Protein AF-A0A078HT10-F1 (afdb_monomer)

Radius of gyration: 36.28 Å; Cα contacts (8 Å, |Δi|>4): 3; chains: 1; bounding box: 88×81×75 Å

Structure (mmCIF, N/CA/C/O backbone):
data_AF-A0A078HT10-F1
#
_entry.id   AF-A0A078HT10-F1
#
loop_
_atom_site.group_PDB
_atom_site.id
_atom_site.type_symbol
_atom_site.label_atom_id
_atom_site.label_alt_id
_atom_site.label_comp_id
_atom_site.label_asym_id
_atom_site.label_entity_id
_atom_site.label_seq_id
_atom_site.pdbx_PDB_ins_code
_atom_site.Cartn_x
_atom_site.Cartn_y
_atom_site.Cartn_z
_atom_site.occupancy
_atom_site.B_iso_or_equiv
_atom_site.auth_seq_id
_atom_site.auth_comp_id
_atom_site.auth_asym_id
_atom_site.auth_atom_id
_atom_site.pdbx_PDB_model_num
ATOM 1 N N . MET A 1 1 ? 67.995 -60.339 -28.291 1.00 41.59 1 MET A N 1
ATOM 2 C CA . MET A 1 1 ? 66.959 -60.096 -29.315 1.00 41.59 1 MET A CA 1
ATOM 3 C C . MET A 1 1 ? 65.617 -60.448 -28.680 1.00 41.59 1 MET A C 1
ATOM 5 O O . MET A 1 1 ? 65.495 -61.573 -28.226 1.00 41.59 1 MET A O 1
ATOM 9 N N . SER A 1 2 ? 64.741 -59.440 -28.554 1.00 47.62 2 SER A N 1
ATOM 10 C CA . SER A 1 2 ? 63.287 -59.410 -28.243 1.00 47.62 2 SER A CA 1
ATOM 11 C C . SER A 1 2 ? 62.740 -60.336 -27.134 1.00 47.62 2 SER A C 1
ATOM 13 O O . SER A 1 2 ? 62.730 -61.545 -27.297 1.00 47.62 2 SER A O 1
ATOM 15 N N . ALA A 1 3 ? 62.402 -59.859 -25.928 1.00 49.12 3 ALA A N 1
ATOM 16 C CA . ALA A 1 3 ? 61.329 -58.937 -25.486 1.00 49.12 3 ALA A CA 1
ATOM 17 C C . ALA A 1 3 ? 60.040 -59.676 -25.050 1.00 49.12 3 ALA A C 1
ATOM 19 O O . ALA A 1 3 ? 59.261 -60.157 -25.866 1.00 49.12 3 ALA A O 1
ATOM 20 N N . LEU A 1 4 ? 59.867 -59.728 -23.725 1.00 52.62 4 LEU A N 1
ATOM 21 C CA . LEU A 1 4 ? 58.676 -60.097 -22.959 1.00 52.62 4 LEU A CA 1
ATOM 22 C C . LEU A 1 4 ? 57.594 -59.021 -23.170 1.00 52.62 4 LEU A C 1
ATOM 24 O O . LEU A 1 4 ? 57.843 -57.857 -22.863 1.00 52.62 4 LEU A O 1
ATOM 28 N N . ALA A 1 5 ? 56.419 -59.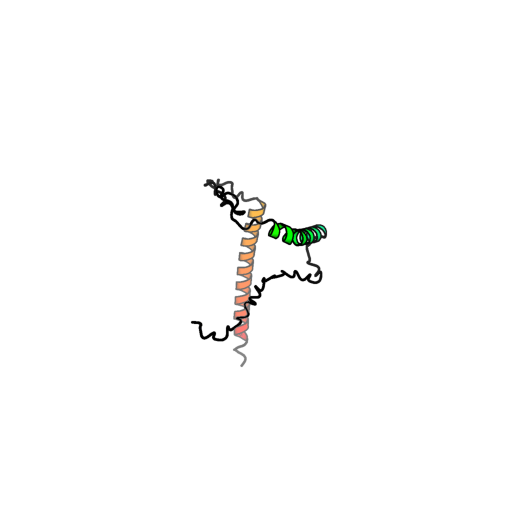387 -23.685 1.00 54.72 5 ALA A N 1
ATOM 29 C CA . ALA A 1 5 ? 55.274 -58.483 -23.800 1.00 54.72 5 ALA A CA 1
ATOM 30 C C . ALA A 1 5 ? 54.188 -58.905 -22.800 1.00 54.72 5 ALA A C 1
ATOM 32 O O . ALA A 1 5 ? 53.539 -59.937 -22.965 1.00 54.72 5 ALA A O 1
ATOM 33 N N . SER A 1 6 ? 54.051 -58.114 -21.737 1.00 63.50 6 SER A N 1
ATOM 34 C CA . SER A 1 6 ? 52.989 -58.201 -20.728 1.00 63.50 6 SER A CA 1
ATOM 35 C C . SER A 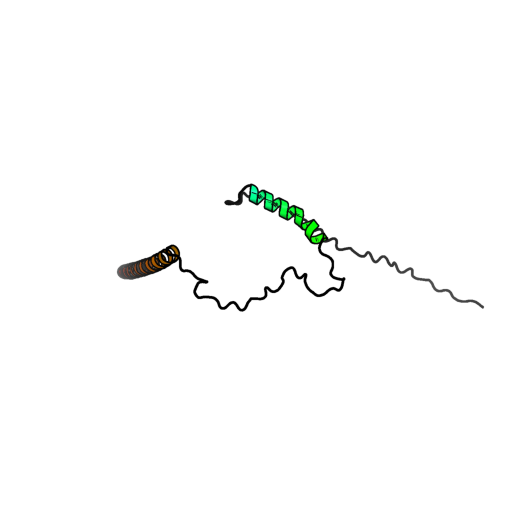1 6 ? 51.637 -57.706 -21.275 1.00 63.50 6 SER A C 1
ATOM 37 O O . SER A 1 6 ? 51.616 -56.965 -22.261 1.00 63.50 6 SER A O 1
ATOM 39 N N . PRO A 1 7 ? 50.509 -58.107 -20.654 1.00 55.97 7 PRO A N 1
ATOM 40 C CA . PRO A 1 7 ? 49.163 -57.851 -21.162 1.00 55.97 7 PRO A CA 1
ATOM 41 C C . PRO A 1 7 ? 48.770 -56.380 -20.972 1.00 55.97 7 PRO A C 1
ATOM 43 O O . PRO A 1 7 ? 48.935 -55.833 -19.885 1.00 55.97 7 PRO A O 1
ATOM 46 N N . SER A 1 8 ? 48.239 -55.744 -22.020 1.00 51.88 8 SER A N 1
ATOM 47 C CA . SER A 1 8 ? 47.688 -54.390 -21.923 1.00 51.88 8 SER A CA 1
ATOM 48 C C . SER A 1 8 ? 46.234 -54.466 -21.470 1.00 51.88 8 SER A C 1
ATOM 50 O O . SER A 1 8 ? 45.366 -54.902 -22.227 1.00 51.88 8 SER A O 1
ATOM 52 N N . GLU A 1 9 ? 45.982 -54.020 -20.240 1.00 56.69 9 GLU A N 1
ATOM 53 C CA . GLU A 1 9 ? 44.667 -53.565 -19.793 1.00 56.69 9 GLU A CA 1
ATOM 54 C C . GLU A 1 9 ? 44.093 -52.592 -20.828 1.00 56.69 9 GLU A C 1
ATOM 56 O O . GLU A 1 9 ? 44.750 -51.636 -21.245 1.00 56.69 9 GLU A O 1
ATOM 61 N N . THR A 1 10 ? 42.870 -52.866 -21.274 1.00 55.66 10 THR A N 1
ATOM 62 C CA . THR A 1 10 ? 42.050 -51.892 -21.992 1.00 55.66 10 THR A CA 1
ATOM 63 C C . THR A 1 10 ? 41.259 -51.153 -20.929 1.00 55.66 10 THR A C 1
ATOM 65 O O . THR A 1 10 ? 40.322 -51.705 -20.356 1.00 55.66 10 THR A O 1
ATOM 68 N N . ILE A 1 11 ? 41.697 -49.938 -20.615 1.00 58.41 11 ILE A N 1
ATOM 69 C CA . ILE A 1 11 ? 40.942 -49.012 -19.779 1.00 58.41 11 ILE A CA 1
ATOM 70 C C . ILE A 1 11 ? 39.794 -48.491 -20.646 1.00 58.41 11 ILE A C 1
ATOM 72 O O . ILE A 1 11 ? 40.006 -47.914 -21.711 1.00 58.41 11 ILE A O 1
ATOM 76 N N . ASP A 1 12 ? 38.576 -48.796 -20.209 1.00 52.19 12 ASP A N 1
ATOM 77 C CA . ASP A 1 12 ? 37.325 -48.288 -20.757 1.00 52.19 12 ASP A CA 1
ATOM 78 C C . ASP A 1 12 ? 37.226 -46.788 -20.446 1.00 52.19 12 ASP A C 1
ATOM 80 O O . ASP A 1 12 ? 36.807 -46.387 -19.363 1.00 52.19 12 ASP A O 1
ATOM 84 N N . ASP A 1 13 ? 37.647 -45.943 -21.386 1.00 55.59 13 ASP A N 1
ATOM 85 C CA . ASP A 1 13 ? 37.430 -44.493 -21.319 1.00 55.59 13 ASP A CA 1
ATOM 86 C C . ASP A 1 13 ? 36.035 -44.131 -21.856 1.00 55.59 13 ASP A C 1
ATOM 88 O O . ASP A 1 13 ? 35.874 -43.326 -22.775 1.00 55.59 13 ASP A O 1
ATOM 92 N N . SER A 1 14 ? 34.989 -44.722 -21.274 1.00 55.59 14 SER A N 1
ATOM 93 C CA . SER A 1 14 ? 33.606 -44.307 -21.513 1.00 55.59 14 SER A CA 1
ATOM 94 C C . SER A 1 14 ? 33.190 -43.266 -20.469 1.00 55.59 14 SER A C 1
ATOM 96 O O . SER A 1 14 ? 32.302 -43.468 -19.639 1.00 55.59 14 SER A O 1
ATOM 98 N N . VAL A 1 15 ? 33.856 -42.105 -20.489 1.00 56.38 15 VAL A N 1
ATOM 99 C CA . VAL A 1 15 ? 33.397 -40.924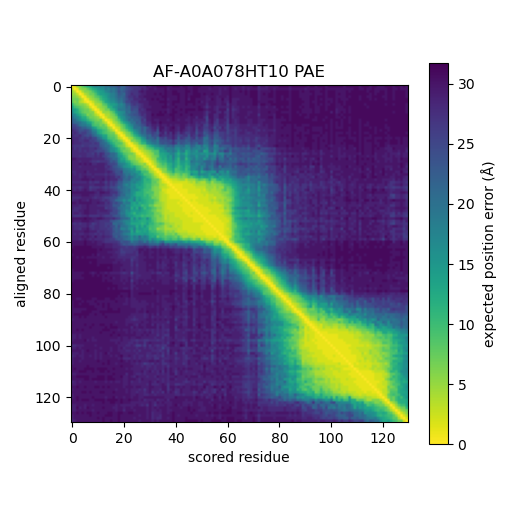 -19.744 1.00 56.38 15 VAL A CA 1
ATOM 100 C C . VAL A 1 15 ? 32.209 -40.339 -20.500 1.00 56.38 15 VAL A C 1
ATOM 102 O O . VAL A 1 15 ? 32.327 -39.417 -21.306 1.00 56.38 15 VAL A O 1
ATOM 105 N N . GLY A 1 16 ? 31.032 -40.900 -20.227 1.00 50.84 16 GLY A N 1
ATOM 106 C CA . GLY A 1 16 ? 29.757 -40.274 -20.531 1.00 50.84 16 GLY A CA 1
ATOM 107 C C . GLY A 1 16 ? 29.685 -38.929 -19.817 1.00 50.84 16 GLY A C 1
ATOM 108 O O . GLY A 1 16 ? 29.344 -38.851 -18.633 1.00 50.84 16 GLY A O 1
ATOM 109 N N . HIS A 1 17 ? 30.024 -37.860 -20.538 1.00 48.00 17 HIS A N 1
ATOM 110 C CA . HIS A 1 17 ? 29.726 -36.499 -20.127 1.00 48.00 17 HIS A CA 1
ATOM 111 C C . HIS A 1 17 ? 28.201 -36.380 -20.118 1.00 48.00 17 HIS A C 1
ATOM 113 O O . HIS A 1 17 ? 27.552 -36.181 -21.145 1.00 48.00 17 HIS A O 1
ATOM 119 N N . HIS A 1 18 ? 27.620 -36.613 -18.945 1.00 49.56 18 HIS A N 1
ATOM 120 C CA . HIS A 1 18 ? 26.221 -36.384 -18.649 1.00 49.56 18 HIS A CA 1
ATOM 121 C C . HIS A 1 18 ? 26.002 -34.879 -18.765 1.00 49.56 18 HIS A C 1
ATOM 123 O O . HIS A 1 18 ? 26.156 -34.121 -17.811 1.00 49.56 18 HIS A O 1
ATOM 129 N N . GLY A 1 19 ? 25.688 -34.435 -19.982 1.00 49.53 19 GLY A N 1
ATOM 130 C CA . GLY A 1 19 ? 25.111 -33.127 -20.203 1.00 49.53 19 GLY A CA 1
ATOM 131 C C . GLY A 1 19 ? 23.893 -33.035 -19.300 1.00 49.53 19 GLY A C 1
ATOM 132 O O . GLY A 1 19 ? 22.888 -33.709 -19.525 1.00 49.53 19 GLY A O 1
ATOM 133 N N . VAL A 1 20 ? 24.001 -32.242 -18.239 1.00 58.12 20 VAL A N 1
ATOM 134 C CA . VAL A 1 20 ? 22.860 -31.821 -17.437 1.00 58.12 20 VAL A CA 1
ATOM 135 C C . VAL A 1 20 ? 21.995 -30.940 -18.329 1.00 58.12 20 VAL A C 1
ATOM 137 O O . VAL A 1 20 ? 22.048 -29.716 -18.283 1.00 58.12 20 VAL A O 1
ATOM 140 N N . SER A 1 21 ? 21.185 -31.573 -19.177 1.00 56.72 21 SER A N 1
ATOM 141 C CA . SER A 1 21 ? 20.031 -30.928 -19.779 1.00 56.72 21 SER A CA 1
ATOM 142 C C . SER A 1 21 ? 19.004 -30.772 -18.663 1.00 56.72 21 SER A C 1
ATOM 144 O O . SER A 1 21 ? 18.102 -31.588 -18.478 1.00 56.72 21 SER A O 1
ATOM 146 N N . SER A 1 22 ? 19.202 -29.741 -17.842 1.00 56.53 22 SER A N 1
ATOM 147 C CA . SER A 1 22 ? 18.175 -29.263 -16.930 1.00 56.53 22 SER A CA 1
ATOM 148 C C . SER A 1 22 ? 17.086 -28.619 -17.783 1.00 56.53 22 SER A C 1
ATOM 150 O O . SER A 1 22 ? 17.052 -27.406 -17.976 1.00 56.53 22 SER A O 1
ATOM 152 N N . VAL A 1 23 ? 16.215 -29.457 -18.348 1.00 64.06 23 VAL A N 1
ATOM 153 C CA . VAL A 1 23 ? 14.999 -29.022 -19.026 1.00 64.06 23 VAL A CA 1
ATOM 154 C C . VAL A 1 23 ? 14.091 -28.379 -17.983 1.00 64.06 23 VAL A C 1
ATOM 156 O O . VAL A 1 23 ? 13.441 -29.060 -17.188 1.00 64.06 23 VAL A O 1
ATOM 159 N N . PHE A 1 24 ? 14.066 -27.046 -17.948 1.00 59.28 24 PHE A N 1
ATOM 160 C CA . PHE A 1 24 ? 13.106 -26.292 -17.147 1.00 59.28 24 PHE A CA 1
ATOM 161 C C . PHE A 1 24 ? 11.692 -26.653 -17.615 1.00 59.28 24 PHE A C 1
ATOM 163 O O . PHE A 1 24 ? 11.161 -26.107 -18.578 1.00 59.28 24 PHE A O 1
ATOM 170 N N . SER A 1 25 ? 11.082 -27.628 -16.949 1.00 64.44 25 SER A N 1
ATOM 171 C CA . SER A 1 25 ? 9.730 -28.075 -17.256 1.00 64.44 25 SER A CA 1
ATOM 172 C C . SER A 1 25 ? 8.741 -27.104 -16.621 1.00 64.44 25 SER A C 1
ATOM 174 O O . SER A 1 25 ? 8.422 -27.206 -15.436 1.00 64.44 25 SER A O 1
ATOM 176 N N . VAL A 1 26 ? 8.249 -26.143 -17.406 1.00 66.25 26 VAL A N 1
ATOM 177 C CA . VAL A 1 26 ? 7.151 -25.264 -16.987 1.00 66.25 26 VAL A CA 1
ATOM 178 C C . VAL A 1 26 ? 5.861 -26.084 -16.962 1.00 66.25 26 VAL A C 1
ATOM 180 O O . VAL A 1 26 ? 5.251 -26.373 -17.991 1.00 66.25 26 VAL A O 1
ATOM 183 N N . ARG A 1 27 ? 5.430 -26.483 -15.763 1.00 73.81 27 ARG A N 1
ATOM 184 C CA . ARG A 1 27 ? 4.120 -27.106 -15.553 1.00 73.81 27 ARG A CA 1
ATOM 185 C C . ARG A 1 27 ? 3.043 -26.023 -15.626 1.00 73.81 27 ARG A C 1
ATOM 187 O O . ARG A 1 27 ? 3.034 -25.110 -14.804 1.00 73.81 27 ARG A O 1
ATOM 194 N N . ARG A 1 28 ? 2.106 -26.130 -16.577 1.00 70.38 28 ARG A N 1
ATOM 195 C CA . ARG A 1 28 ? 0.890 -25.302 -16.551 1.00 70.38 28 ARG A CA 1
ATOM 196 C C . ARG A 1 28 ? 0.024 -25.741 -15.375 1.00 70.38 28 ARG A C 1
ATOM 198 O O . ARG A 1 28 ? -0.447 -26.876 -15.345 1.00 70.38 28 ARG A O 1
ATOM 205 N N . ASN A 1 29 ? -0.186 -24.837 -14.427 1.00 58.88 29 ASN A N 1
ATOM 206 C CA . ASN A 1 29 ? -1.182 -25.023 -13.380 1.00 58.88 29 ASN A CA 1
ATOM 207 C C . ASN A 1 29 ? -2.594 -24.805 -13.955 1.00 58.88 29 ASN A C 1
ATOM 209 O O . ASN A 1 29 ? -2.743 -24.069 -14.937 1.00 58.88 29 ASN A O 1
ATOM 213 N N . PRO A 1 30 ? -3.636 -25.421 -13.365 1.00 63.94 30 PRO A N 1
ATOM 214 C CA . PRO A 1 30 ? -5.021 -25.129 -13.715 1.00 63.94 30 PRO A CA 1
ATOM 215 C C . PRO A 1 30 ? -5.283 -23.620 -13.661 1.00 63.94 30 PRO A C 1
ATOM 217 O O . PRO A 1 30 ? -4.759 -22.928 -12.779 1.00 63.94 30 PRO A O 1
ATOM 220 N N . LYS A 1 31 ? -6.099 -23.118 -14.598 1.00 65.88 31 LYS A N 1
ATOM 221 C CA . LYS A 1 31 ? -6.612 -21.745 -14.571 1.00 65.88 31 LYS A CA 1
ATOM 222 C C . LYS A 1 31 ? -7.456 -21.604 -13.306 1.00 65.88 31 LYS A C 1
ATOM 224 O O . LYS A 1 31 ? -8.612 -22.004 -13.276 1.00 65.88 31 LYS A O 1
ATOM 229 N N . HIS A 1 32 ? -6.841 -21.128 -12.237 1.00 61.22 32 HIS A N 1
ATOM 230 C CA . HIS A 1 32 ? -7.575 -20.575 -11.121 1.00 61.22 32 HIS A CA 1
ATOM 231 C C . HIS A 1 32 ? -8.014 -19.191 -11.586 1.00 61.22 32 HIS A C 1
ATOM 233 O O . HIS A 1 32 ? -7.182 -18.424 -12.077 1.00 61.22 32 HIS A O 1
ATOM 239 N N . ASP A 1 33 ? -9.308 -18.898 -11.491 1.00 62.56 33 ASP A N 1
ATOM 240 C CA . ASP A 1 33 ? -9.805 -17.549 -11.732 1.00 62.56 33 ASP A CA 1
ATOM 241 C C . ASP A 1 33 ? -9.206 -16.637 -10.661 1.00 62.56 33 ASP A C 1
ATOM 243 O O . ASP A 1 33 ? -9.667 -16.545 -9.521 1.00 62.56 33 ASP A O 1
ATOM 247 N N . VAL A 1 34 ? -8.099 -16.001 -11.022 1.00 63.34 34 VAL A N 1
ATOM 248 C CA . VAL A 1 34 ? -7.490 -14.926 -10.257 1.00 63.34 34 VAL A CA 1
ATOM 249 C C . VAL A 1 34 ? -8.446 -13.745 -10.331 1.00 63.34 34 VAL A C 1
ATOM 251 O O . VAL A 1 34 ? -8.566 -13.082 -11.360 1.00 63.34 34 VAL A O 1
ATOM 254 N N . LYS A 1 35 ? -9.176 -13.504 -9.238 1.00 74.06 35 LYS A N 1
ATOM 255 C CA . LYS A 1 35 ? -10.063 -12.343 -9.129 1.00 74.06 35 LYS A CA 1
ATOM 256 C C . LYS A 1 35 ? -9.244 -11.069 -9.360 1.00 74.06 35 LYS A C 1
ATOM 258 O O . LYS A 1 35 ? -8.203 -10.893 -8.733 1.00 74.06 35 LYS A O 1
ATOM 263 N N . GLY A 1 36 ? -9.731 -10.194 -10.239 1.00 74.75 36 GLY A N 1
ATOM 264 C CA . GLY A 1 36 ? -9.113 -8.891 -10.518 1.00 74.75 36 GLY A CA 1
ATOM 265 C C . GLY A 1 36 ? -8.158 -8.846 -11.713 1.00 74.75 36 GLY A C 1
ATOM 266 O O . GLY A 1 36 ? -7.500 -7.830 -11.897 1.00 74.75 36 GLY A O 1
ATOM 267 N N . LEU A 1 37 ? -8.084 -9.903 -12.526 1.00 76.62 37 LEU A N 1
ATOM 268 C CA . LEU A 1 37 ? -7.295 -9.927 -13.759 1.00 76.62 37 LEU A CA 1
ATOM 269 C C . LEU A 1 37 ? -8.187 -9.884 -14.995 1.00 76.62 37 LEU A C 1
ATOM 271 O O . LEU A 1 37 ? -9.114 -10.684 -15.118 1.00 76.62 37 LEU A O 1
ATOM 275 N N . THR A 1 38 ? -7.905 -8.950 -15.905 1.00 85.12 38 THR A N 1
ATOM 276 C CA . THR A 1 38 ? -8.613 -8.883 -17.186 1.00 85.12 38 THR A CA 1
ATOM 277 C C . THR A 1 38 ? -8.093 -9.954 -18.144 1.00 85.12 38 THR A C 1
ATOM 279 O O . THR A 1 38 ? -6.991 -10.493 -17.985 1.00 85.12 38 THR A O 1
ATOM 282 N N . THR A 1 39 ? -8.893 -10.277 -19.156 1.00 82.56 39 THR A N 1
ATOM 283 C CA . THR A 1 39 ? -8.542 -11.255 -20.194 1.00 82.56 39 THR A CA 1
ATOM 284 C C . THR A 1 39 ? -7.274 -10.846 -20.944 1.00 82.56 39 THR A C 1
ATOM 286 O O . THR A 1 39 ? -6.437 -11.693 -21.253 1.00 82.56 39 THR A O 1
ATOM 289 N N . GLU A 1 40 ? -7.108 -9.548 -21.190 1.00 85.94 40 GLU A N 1
ATOM 290 C CA . GLU A 1 40 ? -5.948 -8.959 -21.857 1.00 85.94 40 GLU A CA 1
ATOM 291 C C . GLU A 1 40 ? -4.684 -9.164 -21.023 1.00 85.94 40 GLU A C 1
ATOM 293 O O . GLU A 1 40 ? -3.649 -9.564 -21.550 1.00 85.94 40 GLU A O 1
ATOM 298 N N . GLU A 1 41 ? -4.768 -8.961 -19.708 1.00 89.06 41 GLU A N 1
ATOM 299 C CA . GLU A 1 41 ? -3.619 -9.140 -18.827 1.00 89.06 41 GLU A CA 1
ATOM 300 C C . GLU A 1 41 ? -3.258 -10.622 -18.650 1.00 89.06 41 GLU A C 1
ATOM 302 O O . GLU A 1 41 ? -2.080 -10.983 -18.582 1.00 89.06 41 GLU A O 1
ATOM 307 N N . LEU A 1 42 ? -4.250 -11.517 -18.670 1.00 85.56 42 LEU A N 1
ATOM 308 C CA . LEU A 1 42 ? -3.999 -12.956 -18.715 1.00 85.56 42 LEU A CA 1
ATOM 309 C C . LEU A 1 42 ? -3.335 -13.384 -20.035 1.00 85.56 42 LEU A C 1
ATOM 311 O O . LEU A 1 42 ? -2.425 -14.217 -20.015 1.00 85.56 42 LEU A O 1
ATOM 315 N N . ALA A 1 43 ? -3.758 -12.833 -21.175 1.00 86.94 43 ALA A N 1
ATOM 316 C CA . ALA A 1 43 ? -3.136 -13.090 -22.473 1.00 86.94 43 ALA A CA 1
ATOM 317 C C . ALA A 1 43 ? -1.686 -12.582 -22.502 1.00 86.94 43 ALA A C 1
ATOM 319 O O . ALA A 1 43 ? -0.777 -13.358 -22.790 1.00 86.94 43 ALA A O 1
ATOM 320 N N . ALA A 1 44 ? -1.452 -11.345 -22.055 1.00 90.06 44 ALA A N 1
ATOM 321 C CA . ALA A 1 44 ? -0.119 -10.756 -21.963 1.00 90.06 44 ALA A CA 1
ATOM 322 C C . ALA A 1 44 ? 0.835 -11.581 -21.078 1.00 90.06 44 ALA A C 1
ATOM 324 O O . ALA A 1 44 ? 2.012 -11.742 -21.402 1.00 90.06 44 ALA A O 1
ATOM 325 N N . ARG A 1 45 ? 0.337 -12.160 -19.975 1.00 92.25 45 ARG A N 1
ATOM 326 C CA . ARG A 1 45 ? 1.125 -13.074 -19.128 1.00 92.25 45 ARG A CA 1
ATOM 327 C C . ARG A 1 45 ? 1.495 -14.365 -19.849 1.00 92.25 45 ARG A C 1
ATOM 329 O O . ARG A 1 45 ? 2.625 -14.826 -19.704 1.00 92.25 45 ARG A O 1
ATOM 336 N N . ASN A 1 46 ? 0.569 -14.951 -20.607 1.00 89.38 46 ASN A N 1
ATOM 337 C CA . ASN A 1 46 ? 0.866 -16.145 -21.397 1.00 89.38 46 ASN A CA 1
ATOM 338 C C . ASN A 1 46 ? 1.925 -15.843 -22.463 1.00 89.38 46 ASN A C 1
ATOM 340 O O . ASN A 1 46 ? 2.901 -16.584 -22.558 1.00 89.38 46 ASN A O 1
ATOM 344 N N . ASP A 1 47 ? 1.792 -14.732 -23.184 1.00 92.25 47 ASP A N 1
ATOM 345 C CA . ASP A 1 47 ? 2.763 -14.311 -24.199 1.00 92.25 47 ASP A CA 1
ATOM 346 C C . ASP A 1 47 ? 4.151 -14.063 -23.594 1.00 92.25 47 ASP A C 1
ATOM 348 O O . ASP A 1 47 ? 5.162 -14.507 -24.138 1.00 92.25 47 ASP A O 1
ATOM 352 N N . LEU A 1 48 ? 4.216 -13.437 -22.413 1.00 91.75 48 LEU A N 1
ATOM 353 C CA . LEU A 1 48 ? 5.467 -13.232 -21.681 1.00 91.75 48 LEU A CA 1
ATOM 354 C C . LEU A 1 48 ? 6.148 -14.556 -21.309 1.00 91.75 48 LEU A C 1
ATOM 356 O O . LEU A 1 48 ? 7.365 -14.684 -21.456 1.00 91.75 48 LEU A O 1
ATOM 360 N N . VAL A 1 49 ? 5.377 -15.532 -20.822 1.00 93.88 49 VAL A N 1
ATOM 361 C CA . VAL A 1 49 ? 5.890 -16.867 -20.478 1.00 93.88 49 VAL A CA 1
ATOM 362 C C . VAL A 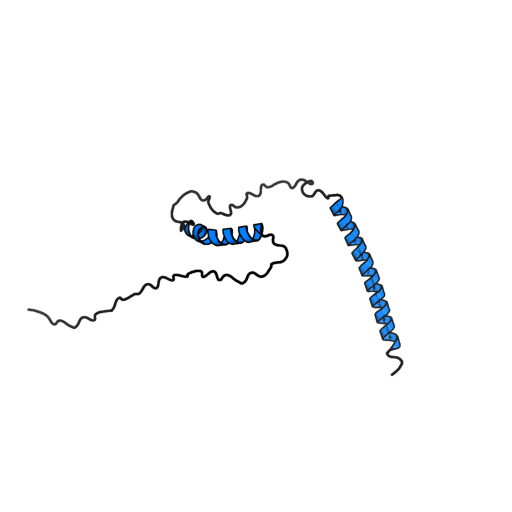1 49 ? 6.378 -17.598 -21.728 1.00 93.88 49 VAL A C 1
ATOM 364 O O . VAL A 1 49 ? 7.420 -18.248 -21.678 1.00 93.88 49 VAL A O 1
ATOM 367 N N . LEU A 1 50 ? 5.674 -17.462 -22.855 1.00 92.75 50 LEU A N 1
ATOM 368 C CA . LEU A 1 50 ? 6.069 -18.055 -24.135 1.00 92.75 50 LEU A CA 1
ATOM 369 C C . LEU A 1 50 ? 7.337 -17.416 -24.719 1.00 92.75 50 LEU A C 1
ATOM 371 O O . LEU A 1 50 ? 8.147 -18.120 -25.314 1.00 92.75 50 LEU A O 1
ATOM 375 N N . ALA A 1 51 ? 7.542 -16.112 -24.526 1.00 91.75 51 ALA A N 1
ATOM 376 C CA . ALA A 1 51 ? 8.732 -15.399 -24.994 1.00 91.75 51 ALA A CA 1
ATOM 377 C C . ALA A 1 51 ? 9.969 -15.607 -24.098 1.00 91.75 51 ALA A C 1
ATOM 379 O O . ALA A 1 51 ? 11.082 -15.237 -24.478 1.00 91.75 51 ALA A O 1
ATOM 380 N N . LEU A 1 52 ? 9.797 -16.164 -22.895 1.00 92.81 52 LEU A N 1
ATOM 381 C CA . LEU A 1 52 ? 10.865 -16.273 -21.902 1.00 92.81 52 LEU A CA 1
ATOM 382 C C . LEU A 1 52 ? 12.028 -17.196 -22.324 1.00 92.81 52 LEU A C 1
ATOM 384 O O . LEU A 1 52 ? 13.169 -16.774 -22.147 1.00 92.81 52 LEU A O 1
ATOM 388 N N . PRO A 1 53 ? 11.803 -18.387 -22.917 1.00 92.56 53 PRO A N 1
ATOM 389 C CA . PRO A 1 53 ? 12.891 -19.258 -23.367 1.00 92.56 53 PRO A CA 1
ATOM 390 C C . PRO A 1 53 ? 13.778 -18.591 -24.422 1.00 92.56 53 PRO A C 1
ATOM 392 O O . PRO A 1 53 ? 14.990 -18.530 -24.251 1.00 92.56 53 PRO A O 1
ATOM 395 N N . ALA A 1 54 ? 13.171 -17.981 -25.445 1.00 89.25 54 ALA A N 1
ATOM 396 C CA . ALA A 1 54 ? 13.902 -17.274 -26.496 1.00 89.25 54 ALA A CA 1
ATOM 397 C C . ALA A 1 54 ? 14.738 -16.107 -25.938 1.00 89.25 54 ALA A C 1
ATOM 399 O O . ALA A 1 54 ? 15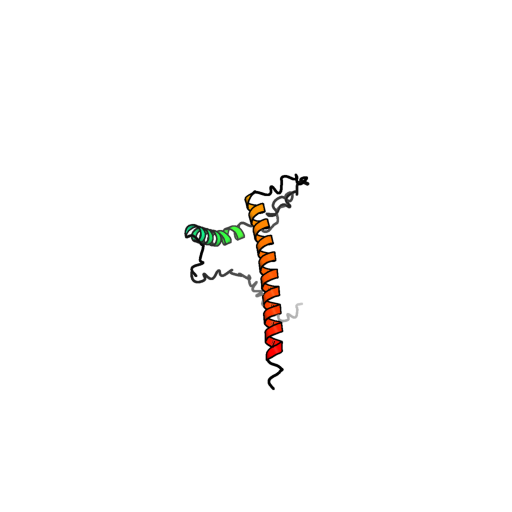.844 -15.844 -26.401 1.00 89.25 54 ALA A O 1
ATOM 400 N N . ARG A 1 55 ? 14.236 -15.414 -24.906 1.00 93.31 55 ARG A N 1
ATOM 401 C CA . ARG A 1 55 ? 14.987 -14.355 -24.215 1.00 93.31 55 ARG A CA 1
ATOM 402 C C . ARG A 1 55 ? 16.181 -14.888 -23.429 1.00 93.31 55 ARG A C 1
ATOM 404 O O . ARG A 1 55 ? 17.159 -14.161 -23.327 1.00 93.31 55 ARG A O 1
ATOM 411 N N . ILE A 1 56 ? 16.090 -16.093 -22.864 1.00 90.62 56 ILE A N 1
ATOM 412 C CA . ILE A 1 56 ? 17.198 -16.748 -22.152 1.00 90.62 56 ILE A CA 1
ATOM 413 C C . ILE A 1 56 ? 18.269 -17.193 -23.154 1.00 90.62 56 ILE A C 1
ATOM 415 O O . ILE A 1 56 ? 19.443 -16.933 -22.927 1.00 90.62 56 ILE A O 1
ATOM 419 N N . GLU A 1 57 ? 17.869 -17.783 -24.282 1.00 90.25 57 GLU A N 1
ATOM 420 C CA . GLU A 1 57 ? 18.788 -18.216 -25.349 1.00 90.25 57 GLU A CA 1
ATOM 421 C C . GLU A 1 57 ? 19.505 -17.048 -26.036 1.00 90.25 57 GLU A C 1
ATOM 423 O O . GLU A 1 57 ? 20.631 -17.188 -26.503 1.00 90.25 57 GLU A O 1
ATOM 428 N N . ALA A 1 58 ? 18.871 -15.877 -26.081 1.00 88.69 58 ALA A N 1
ATOM 429 C CA . ALA A 1 58 ? 19.474 -14.672 -26.633 1.00 88.69 58 ALA A CA 1
ATOM 430 C C . ALA A 1 58 ? 20.519 -14.021 -25.705 1.00 88.69 58 ALA A C 1
ATOM 432 O O . ALA A 1 58 ? 21.157 -13.051 -26.122 1.00 88.69 58 ALA A O 1
ATOM 433 N N . ILE A 1 59 ? 20.691 -14.494 -24.459 1.00 86.19 59 ILE A N 1
ATOM 434 C CA . ILE A 1 59 ? 21.723 -13.976 -23.550 1.00 86.19 59 ILE A CA 1
ATOM 435 C C . ILE A 1 59 ? 23.085 -14.520 -24.008 1.00 86.19 59 ILE A C 1
ATOM 437 O O . ILE A 1 59 ? 23.298 -15.727 -23.953 1.00 86.19 59 ILE A O 1
ATOM 441 N N . PRO A 1 60 ? 24.035 -13.666 -24.430 1.00 83.88 60 PRO A N 1
ATOM 442 C CA . PRO A 1 60 ? 25.378 -14.128 -24.753 1.00 83.88 60 PRO A CA 1
ATOM 443 C C . PRO A 1 60 ? 26.127 -14.520 -23.470 1.00 83.88 60 PRO A C 1
ATOM 445 O O . PRO A 1 60 ? 26.150 -13.748 -22.512 1.00 83.88 60 PRO A O 1
ATOM 448 N N . ASP A 1 61 ? 26.822 -15.661 -23.487 1.00 79.81 61 ASP A N 1
ATOM 449 C CA . ASP A 1 61 ? 27.567 -16.252 -22.352 1.00 79.81 61 ASP A CA 1
ATOM 450 C C . ASP A 1 61 ? 28.775 -15.425 -21.847 1.00 79.81 61 ASP A C 1
ATOM 452 O O . ASP A 1 61 ? 29.594 -15.897 -21.060 1.00 79.81 61 ASP A O 1
ATOM 456 N N . GLY A 1 62 ? 28.906 -14.163 -22.268 1.00 69.38 62 GLY A N 1
A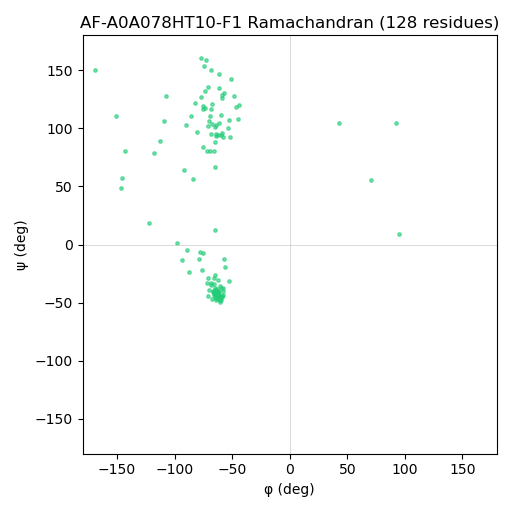TOM 457 C CA . GLY A 1 62 ? 29.854 -13.221 -21.680 1.00 69.38 62 GLY A CA 1
ATOM 458 C C . GLY A 1 62 ? 31.326 -13.512 -21.985 1.00 69.38 62 GLY A C 1
ATOM 459 O O . GLY A 1 62 ? 32.148 -13.564 -21.075 1.00 69.38 62 GLY A O 1
ATOM 460 N N . THR A 1 63 ? 31.706 -13.613 -23.263 1.00 54.81 63 THR A N 1
ATOM 461 C CA . THR A 1 63 ? 33.104 -13.385 -23.677 1.00 54.81 63 THR A CA 1
ATOM 462 C C . THR A 1 63 ? 33.171 -12.674 -25.034 1.00 54.81 63 THR A C 1
ATOM 464 O O . THR A 1 63 ? 33.341 -13.254 -26.098 1.00 54.81 63 THR A O 1
ATOM 467 N N . ALA A 1 64 ? 32.991 -11.357 -25.007 1.00 49.19 64 ALA A N 1
ATOM 468 C CA . ALA A 1 64 ? 33.516 -10.466 -26.035 1.00 49.19 64 ALA A CA 1
ATOM 469 C C . ALA A 1 64 ? 33.780 -9.116 -25.367 1.00 49.19 64 ALA A C 1
ATOM 471 O O . ALA A 1 64 ? 32.862 -8.444 -24.898 1.00 49.19 64 ALA A O 1
ATOM 472 N N . GLY A 1 65 ? 35.063 -8.779 -25.240 1.00 58.91 65 GLY A N 1
ATOM 473 C CA . GLY A 1 65 ? 35.527 -7.542 -24.629 1.00 58.91 65 GLY A CA 1
ATOM 474 C C . GLY A 1 65 ? 34.974 -6.307 -25.340 1.00 58.91 65 GLY A C 1
ATOM 475 O O . GLY A 1 65 ? 35.095 -6.156 -26.551 1.00 58.91 65 GLY A O 1
ATOM 476 N N . GLY A 1 66 ? 34.400 -5.409 -24.549 1.00 54.41 66 GLY A N 1
ATOM 477 C CA . GLY A 1 66 ? 33.956 -4.071 -24.926 1.00 54.41 66 GLY A CA 1
ATOM 478 C C . GLY A 1 66 ? 33.602 -3.305 -23.648 1.00 54.41 66 GLY A C 1
ATOM 479 O O . GLY A 1 66 ? 33.255 -3.946 -22.650 1.00 54.41 66 GLY A O 1
ATOM 480 N N . PRO A 1 67 ? 33.752 -1.966 -23.605 1.00 49.78 67 PRO A N 1
ATOM 481 C CA . PRO A 1 67 ? 33.607 -1.211 -22.368 1.00 49.78 67 PRO A CA 1
ATOM 482 C C . PRO A 1 67 ? 32.210 -1.433 -21.785 1.00 49.78 67 PRO A C 1
ATOM 484 O O . PRO A 1 67 ? 31.190 -1.299 -22.456 1.00 49.78 67 PRO A O 1
ATOM 487 N N . LYS A 1 68 ? 32.213 -1.845 -20.519 1.00 57.41 68 LYS A N 1
ATOM 488 C CA . LYS A 1 68 ? 31.093 -2.322 -19.710 1.00 57.41 68 LYS A CA 1
ATOM 489 C C . LYS A 1 68 ? 29.909 -1.348 -19.728 1.00 57.41 68 LYS A C 1
ATOM 491 O O . LYS A 1 68 ? 29.828 -0.455 -18.894 1.00 57.41 68 LYS A O 1
ATOM 496 N N . SER A 1 69 ? 28.974 -1.558 -20.652 1.00 56.53 69 SER A N 1
ATOM 497 C CA . SER A 1 69 ? 27.671 -0.885 -20.674 1.00 56.53 69 SER A CA 1
ATOM 498 C C . SER A 1 69 ? 26.569 -1.790 -21.229 1.00 56.53 69 SER A C 1
ATOM 500 O O . SER A 1 69 ? 25.781 -1.371 -22.065 1.00 56.53 69 SER A O 1
ATOM 502 N N . THR A 1 70 ? 26.482 -3.023 -20.731 1.00 52.94 70 THR A N 1
ATOM 503 C CA . THR A 1 70 ? 25.231 -3.797 -20.793 1.00 52.94 70 THR A CA 1
ATOM 504 C C . THR A 1 70 ? 25.124 -4.669 -19.546 1.00 52.94 70 THR A C 1
ATOM 506 O O . THR A 1 70 ? 25.058 -5.890 -19.606 1.00 52.94 70 THR A O 1
ATOM 509 N N . SER A 1 71 ? 25.157 -4.037 -18.372 1.00 49.16 71 SER A N 1
ATOM 510 C CA . SER A 1 71 ? 24.399 -4.588 -17.251 1.00 49.16 71 SER A CA 1
ATOM 511 C C . SER A 1 71 ? 22.978 -4.090 -17.454 1.00 49.16 71 SER A C 1
ATOM 513 O O . SER A 1 71 ? 22.770 -2.880 -17.514 1.00 49.16 71 SER A O 1
ATOM 515 N N . ALA A 1 72 ? 22.008 -4.996 -17.569 1.00 62.06 72 ALA A N 1
ATOM 516 C CA . ALA A 1 72 ? 20.594 -4.635 -17.630 1.00 62.06 72 ALA A CA 1
ATOM 517 C C . ALA A 1 72 ? 20.144 -3.810 -16.410 1.00 62.06 72 ALA A C 1
ATOM 519 O O . ALA A 1 72 ? 19.083 -3.200 -16.457 1.00 62.06 72 ALA A O 1
ATOM 520 N N . TRP A 1 73 ? 20.956 -3.737 -15.350 1.00 52.25 73 TRP A N 1
ATOM 521 C CA . TRP A 1 73 ? 20.868 -2.727 -14.301 1.00 52.25 73 TRP A CA 1
ATOM 522 C C . TRP A 1 73 ? 22.113 -1.843 -14.392 1.00 52.25 73 TRP A C 1
ATOM 524 O O . TRP A 1 73 ? 23.156 -2.140 -13.799 1.00 52.25 73 TRP A O 1
ATOM 534 N N . ALA A 1 74 ? 22.038 -0.777 -15.184 1.00 53.59 74 ALA A N 1
ATOM 535 C CA . ALA A 1 74 ? 22.929 0.350 -14.969 1.00 53.59 74 ALA A CA 1
ATOM 536 C C . ALA A 1 74 ? 22.626 0.890 -13.560 1.00 53.59 74 ALA A C 1
ATOM 538 O O . ALA A 1 74 ? 21.444 1.019 -13.225 1.00 53.59 74 ALA A O 1
ATOM 539 N N . PRO A 1 75 ? 23.625 1.197 -12.711 1.00 50.78 75 PRO A N 1
ATOM 540 C CA . PRO A 1 75 ? 23.349 2.053 -11.576 1.00 50.78 75 PRO A CA 1
ATOM 541 C C . PRO A 1 75 ? 22.843 3.351 -12.188 1.00 50.78 75 PRO A C 1
ATOM 543 O O . PRO A 1 75 ? 23.596 4.036 -12.884 1.00 50.78 75 PRO A O 1
ATOM 546 N N . SER A 1 76 ? 21.555 3.650 -11.998 1.00 59.22 76 SER A N 1
ATOM 547 C CA . SER A 1 76 ? 21.058 4.994 -12.236 1.00 59.22 76 SER A CA 1
ATOM 548 C C . SER A 1 76 ? 22.059 5.897 -11.544 1.00 59.22 76 SER A C 1
ATOM 550 O O . SER A 1 76 ? 22.280 5.763 -10.337 1.00 59.22 76 SER A O 1
ATOM 552 N N . THR A 1 77 ? 22.733 6.757 -12.305 1.00 55.34 77 THR A N 1
ATOM 553 C CA . THR A 1 77 ? 23.332 7.938 -11.712 1.00 55.34 77 THR A CA 1
ATOM 554 C C . THR A 1 77 ? 22.174 8.581 -10.983 1.00 55.34 77 THR A C 1
ATOM 556 O O . THR A 1 77 ? 21.292 9.159 -11.616 1.00 55.34 77 THR A O 1
ATOM 559 N N . MET A 1 78 ? 22.116 8.374 -9.668 1.00 58.12 78 MET A N 1
ATOM 560 C CA . MET A 1 78 ? 21.344 9.205 -8.777 1.00 58.12 78 MET A CA 1
ATOM 561 C C . MET A 1 78 ? 21.956 10.565 -9.040 1.00 58.12 78 MET A C 1
ATOM 563 O O . MET A 1 78 ? 23.009 10.897 -8.494 1.00 58.12 78 MET A O 1
ATOM 567 N N . SER A 1 79 ? 21.370 11.308 -9.984 1.00 58.31 79 SER A N 1
ATOM 568 C CA . SER A 1 79 ? 21.543 12.741 -10.026 1.00 58.31 79 SER A CA 1
ATOM 569 C C . SER A 1 79 ? 21.375 13.128 -8.576 1.00 58.31 79 SER A C 1
ATOM 571 O O . SER A 1 79 ? 20.364 12.757 -7.969 1.00 58.31 79 SER A O 1
ATOM 573 N N . HIS A 1 80 ? 22.405 13.738 -7.998 1.00 59.34 80 HIS A N 1
ATOM 574 C CA . HIS A 1 80 ? 22.345 14.356 -6.686 1.00 59.34 80 HIS A CA 1
ATOM 575 C C . HIS A 1 80 ? 21.355 15.523 -6.827 1.00 59.34 80 HIS A C 1
ATOM 577 O O . HIS A 1 80 ? 21.715 16.695 -6.859 1.00 59.34 80 HIS A O 1
ATOM 583 N N . GLY A 1 81 ? 20.097 15.168 -7.066 1.00 55.34 81 GLY A N 1
ATOM 584 C CA . GLY A 1 81 ? 18.965 16.033 -7.176 1.00 55.34 81 GLY A CA 1
ATOM 585 C C . GLY A 1 81 ? 18.800 16.520 -5.770 1.00 55.34 81 GLY A C 1
ATOM 586 O O . GLY A 1 81 ? 18.510 15.753 -4.853 1.00 55.34 81 GLY A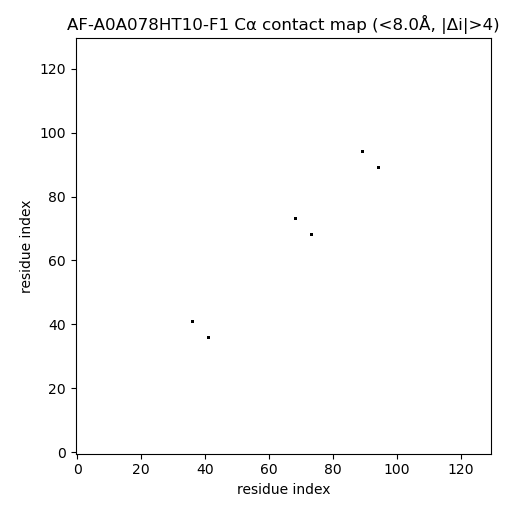 O 1
ATOM 587 N N . ARG A 1 82 ? 19.091 17.800 -5.597 1.00 65.44 82 ARG A N 1
ATOM 588 C CA . ARG A 1 82 ? 18.447 18.583 -4.561 1.00 65.44 82 ARG A CA 1
ATOM 589 C C . ARG A 1 82 ? 16.967 18.210 -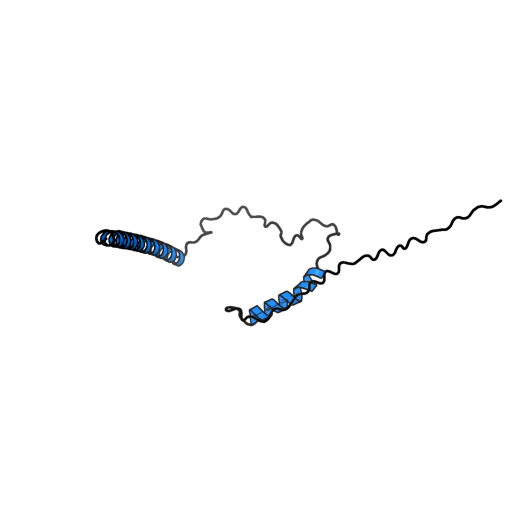4.671 1.00 65.44 82 ARG A C 1
ATOM 591 O O . ARG A 1 82 ? 16.366 18.470 -5.707 1.00 65.44 82 ARG A O 1
ATOM 598 N N . PHE A 1 83 ? 16.452 17.455 -3.703 1.00 62.56 83 PHE A N 1
ATOM 599 C CA . PHE A 1 83 ? 15.018 17.239 -3.611 1.00 62.56 83 PHE A CA 1
ATOM 600 C C . PHE A 1 83 ? 14.446 18.636 -3.393 1.00 62.56 83 PHE A C 1
ATOM 602 O O . PHE A 1 83 ? 14.677 19.219 -2.334 1.00 62.56 83 PHE A O 1
ATOM 609 N N . ASP A 1 84 ? 13.847 19.218 -4.430 1.00 65.62 84 ASP A N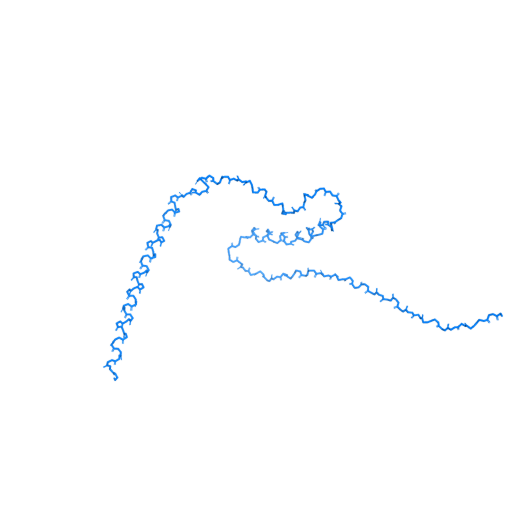 1
ATOM 610 C CA . ASP A 1 84 ? 13.072 20.437 -4.252 1.00 65.62 84 ASP A CA 1
ATOM 611 C C . ASP A 1 84 ? 11.918 20.121 -3.301 1.00 65.62 84 ASP A C 1
ATOM 613 O O . ASP A 1 84 ? 11.393 19.001 -3.284 1.00 65.62 84 ASP A O 1
ATOM 617 N N . ASP A 1 85 ? 11.540 21.114 -2.502 1.00 65.69 85 ASP A N 1
ATOM 618 C CA . ASP A 1 85 ? 10.444 21.036 -1.526 1.00 65.69 85 ASP A CA 1
ATOM 619 C C . ASP A 1 85 ? 9.111 20.621 -2.196 1.00 65.69 85 ASP A C 1
ATOM 621 O O . ASP A 1 85 ? 8.218 20.059 -1.567 1.00 65.69 85 ASP A O 1
ATOM 625 N N . ASP A 1 86 ? 9.029 20.778 -3.521 1.00 61.59 86 ASP A N 1
ATOM 626 C CA . ASP A 1 86 ? 7.914 20.382 -4.381 1.00 61.59 86 ASP A CA 1
ATOM 627 C C . ASP A 1 86 ? 7.850 18.875 -4.714 1.00 61.59 86 ASP A C 1
ATOM 629 O O . ASP A 1 86 ? 6.890 18.426 -5.340 1.00 61.59 86 ASP A O 1
ATOM 633 N N . TYR A 1 87 ? 8.841 18.059 -4.330 1.00 66.06 87 TYR A N 1
ATOM 634 C CA . TYR A 1 87 ? 8.832 16.611 -4.610 1.00 66.06 87 TYR A CA 1
ATOM 635 C C . TYR A 1 87 ? 7.690 15.878 -3.880 1.00 66.06 87 TYR A C 1
ATOM 637 O O . TYR A 1 87 ? 7.191 14.857 -4.356 1.00 66.06 87 TYR A O 1
ATOM 645 N N . PHE A 1 88 ? 7.232 16.426 -2.752 1.00 66.69 88 PHE A N 1
ATOM 646 C CA . PHE A 1 88 ? 6.038 15.977 -2.044 1.00 66.69 88 PHE A CA 1
ATOM 647 C C . PHE A 1 88 ? 4.997 17.097 -1.999 1.00 66.69 88 PHE A C 1
ATOM 649 O O . PHE A 1 88 ? 4.809 17.744 -0.973 1.00 66.69 88 PHE A O 1
ATOM 656 N N . GLN A 1 89 ? 4.268 17.298 -3.098 1.00 69.62 89 GLN A N 1
ATOM 657 C CA . GLN A 1 89 ? 3.063 18.125 -3.051 1.00 69.62 89 GLN A CA 1
ATOM 658 C C . GLN A 1 89 ? 1.975 17.390 -2.264 1.00 69.62 89 GLN A C 1
ATOM 660 O O . GLN A 1 89 ? 1.385 16.416 -2.739 1.00 69.62 89 GLN A O 1
ATOM 665 N N . GLU A 1 90 ? 1.711 17.847 -1.041 1.00 67.19 90 GLU A N 1
ATOM 666 C CA . GLU A 1 90 ? 0.550 17.401 -0.281 1.00 67.19 90 GLU A CA 1
ATOM 667 C C . GLU A 1 90 ? -0.715 17.842 -1.029 1.00 67.19 90 GLU A C 1
ATOM 669 O O . GLU A 1 90 ? -1.097 19.011 -1.032 1.00 67.19 90 GLU A O 1
ATOM 674 N N . SER A 1 91 ? -1.355 16.903 -1.726 1.00 75.06 91 SER A N 1
ATOM 675 C CA . SER A 1 91 ? -2.643 17.167 -2.357 1.00 75.06 91 SER A CA 1
ATOM 676 C C . SER A 1 91 ? -3.720 17.352 -1.284 1.00 75.06 91 SER A C 1
ATOM 678 O O . SER A 1 91 ? -3.675 16.731 -0.221 1.00 75.06 91 SER A O 1
ATOM 680 N N . HIS A 1 92 ? -4.739 18.161 -1.575 1.00 73.12 92 HIS A N 1
ATOM 681 C CA . HIS A 1 92 ? -5.874 18.392 -0.669 1.00 73.12 92 HIS A CA 1
ATOM 682 C C . HIS A 1 92 ? -6.549 17.089 -0.190 1.00 73.12 92 HIS A C 1
ATOM 684 O O . HIS A 1 92 ? -7.061 17.004 0.926 1.00 73.12 92 HIS A O 1
ATOM 690 N N . GLU A 1 93 ? -6.531 16.054 -1.027 1.00 78.12 93 GLU A N 1
ATOM 691 C CA . GLU A 1 93 ? -7.053 14.729 -0.706 1.00 78.12 93 GLU A CA 1
ATOM 692 C C . GLU A 1 93 ? -6.178 13.992 0.327 1.00 78.12 93 GLU A C 1
ATOM 694 O O . GLU A 1 93 ? -6.705 13.413 1.277 1.00 78.12 93 GLU A O 1
ATOM 699 N N . SER A 1 94 ? -4.847 14.110 0.232 1.00 83.75 94 SER A N 1
ATOM 700 C CA . SER A 1 94 ? -3.906 13.572 1.228 1.00 83.75 94 SER A CA 1
ATOM 701 C C . SER A 1 94 ? -4.155 14.153 2.624 1.00 83.75 94 SER A C 1
ATOM 703 O O . SER A 1 94 ? -4.246 13.405 3.603 1.00 83.75 94 SER A O 1
ATOM 705 N N . SER A 1 95 ? -4.350 15.472 2.729 1.00 83.62 95 SER A N 1
ATOM 706 C CA . SER A 1 95 ? -4.618 16.131 4.014 1.00 83.62 95 SER A CA 1
ATOM 707 C C . SER A 1 95 ? -5.919 15.647 4.656 1.00 83.62 95 SER A C 1
ATOM 709 O O . SER A 1 95 ? -5.961 15.412 5.865 1.00 83.62 95 SER A O 1
ATOM 711 N N . GLN A 1 96 ? -6.973 15.439 3.858 1.00 88.94 96 GLN A N 1
ATOM 712 C CA . GLN A 1 96 ? -8.243 14.898 4.350 1.00 88.94 96 GLN A CA 1
ATOM 713 C C . GLN A 1 96 ? -8.089 13.475 4.884 1.00 88.94 96 GLN A C 1
ATOM 715 O O . GLN A 1 96 ? -8.553 13.189 5.989 1.00 88.94 96 GLN A O 1
ATOM 720 N N . PHE A 1 97 ? -7.391 12.600 4.155 1.00 93.06 97 PHE A N 1
ATOM 721 C CA . PHE A 1 97 ? -7.137 11.234 4.614 1.00 93.06 97 PHE A CA 1
ATOM 722 C C . PHE A 1 97 ? -6.337 11.201 5.916 1.00 93.06 97 PHE A C 1
ATOM 724 O O . PHE A 1 97 ? -6.697 10.467 6.840 1.00 93.06 97 PHE A O 1
ATOM 731 N N . ARG A 1 98 ? -5.284 12.023 6.026 1.00 91.81 98 ARG A N 1
ATOM 732 C CA . ARG A 1 98 ? -4.489 12.142 7.259 1.00 91.81 98 ARG A CA 1
ATOM 733 C C . ARG A 1 98 ? -5.358 12.613 8.419 1.00 91.81 98 ARG A C 1
ATOM 735 O O . ARG A 1 98 ? -5.363 11.981 9.472 1.00 91.81 98 ARG A O 1
ATOM 742 N N . HIS A 1 99 ? -6.131 13.676 8.216 1.00 94.12 99 HIS A N 1
ATOM 743 C CA . HIS A 1 99 ? -7.017 14.215 9.241 1.00 94.12 99 HIS A CA 1
ATOM 744 C C . HIS A 1 99 ? -8.056 13.185 9.707 1.00 94.12 99 HIS A C 1
ATOM 746 O O . HIS A 1 99 ? -8.224 12.952 10.904 1.00 94.12 99 HIS A O 1
ATOM 752 N N . GLU A 1 100 ? -8.724 12.510 8.774 1.00 95.25 100 GLU A N 1
ATOM 753 C CA . GLU A 1 100 ? -9.733 11.505 9.092 1.00 95.25 100 GLU A CA 1
ATOM 754 C C . GLU A 1 100 ? -9.127 10.292 9.818 1.00 95.25 100 GLU A C 1
ATOM 756 O O . GLU A 1 100 ? -9.739 9.735 10.733 1.00 95.25 100 GLU A O 1
ATOM 761 N N . PHE A 1 101 ? -7.911 9.883 9.444 1.00 95.00 101 PHE A N 1
ATOM 762 C CA . PHE A 1 101 ? -7.172 8.822 10.124 1.00 95.00 101 PHE A CA 1
ATOM 763 C C . PHE A 1 101 ? -6.852 9.186 11.578 1.00 95.00 101 PHE A C 1
ATOM 765 O O . PHE A 1 101 ? -7.118 8.389 12.482 1.00 95.00 101 PHE A O 1
ATOM 772 N N . GLU A 1 102 ? -6.354 10.399 11.826 1.00 96.38 102 GLU A N 1
ATOM 773 C CA . GLU A 1 102 ? -6.100 10.884 13.186 1.00 96.38 102 GLU A CA 1
ATOM 774 C C . GLU A 1 102 ? -7.385 10.893 14.025 1.00 96.38 102 GLU A C 1
ATOM 776 O O . GLU A 1 102 ? -7.413 10.368 15.142 1.00 96.38 102 GLU A O 1
ATOM 781 N N . MET A 1 103 ? -8.494 11.368 13.454 1.00 96.81 103 MET A N 1
ATOM 782 C CA . MET A 1 103 ? -9.785 11.378 14.144 1.00 96.81 103 MET A CA 1
ATOM 783 C C . MET A 1 103 ? -10.320 9.968 14.430 1.00 96.81 103 MET A C 1
ATOM 785 O O . MET A 1 103 ? -10.938 9.745 15.475 1.00 96.81 103 MET A O 1
ATOM 789 N N . ARG A 1 104 ? -10.077 8.986 13.551 1.00 96.31 104 ARG A N 1
ATOM 790 C CA . ARG A 1 104 ? -10.432 7.580 13.816 1.00 96.31 104 ARG A CA 1
ATOM 791 C C . ARG A 1 104 ? -9.620 6.987 14.960 1.00 96.31 104 ARG A C 1
ATOM 793 O O . ARG A 1 104 ? -10.199 6.279 15.779 1.00 96.31 104 ARG A O 1
ATOM 800 N N . LYS A 1 105 ? -8.323 7.292 15.053 1.00 95.69 105 LYS A N 1
ATOM 801 C CA . LYS A 1 105 ? -7.489 6.832 16.175 1.00 95.69 105 LYS A CA 1
ATOM 802 C C . LYS A 1 105 ? -8.001 7.361 17.510 1.00 95.69 105 LYS A C 1
ATOM 804 O O . LYS A 1 105 ? -8.134 6.582 18.446 1.00 95.69 105 LYS A O 1
ATOM 809 N N . ILE A 1 106 ? -8.349 8.648 17.587 1.00 95.44 106 ILE A N 1
ATOM 810 C CA . ILE A 1 106 ? -8.894 9.249 18.817 1.00 95.44 106 ILE A CA 1
ATOM 811 C C . ILE A 1 106 ? -10.209 8.567 19.217 1.00 95.44 106 ILE A C 1
ATOM 813 O O . ILE A 1 106 ? -10.401 8.224 20.383 1.00 95.44 106 ILE A O 1
ATOM 817 N N . LYS A 1 107 ? -11.101 8.319 18.248 1.00 94.25 107 LYS A N 1
ATOM 818 C CA . LYS A 1 107 ? -12.365 7.608 18.498 1.00 94.25 107 LYS A CA 1
ATOM 819 C C . LYS A 1 107 ? -12.136 6.192 19.023 1.00 94.25 107 LYS A C 1
ATOM 821 O O . LYS A 1 107 ? -12.793 5.801 19.982 1.00 94.25 107 LYS A O 1
ATOM 826 N N . GLN A 1 108 ? -11.212 5.446 18.417 1.00 93.00 108 GLN A N 1
ATOM 827 C CA . GLN A 1 108 ? -10.889 4.089 18.862 1.00 93.00 108 GLN A CA 1
ATOM 828 C C . GLN A 1 108 ? -10.259 4.086 20.255 1.00 93.00 108 GLN A C 1
ATOM 830 O O . GLN A 1 108 ? -10.716 3.338 21.106 1.00 93.00 108 GLN A O 1
ATOM 835 N N . ALA A 1 109 ? -9.322 4.994 20.544 1.00 92.25 109 ALA A N 1
ATOM 836 C CA . ALA A 1 109 ? -8.729 5.111 21.876 1.00 92.25 109 ALA A CA 1
ATOM 837 C C . ALA A 1 109 ? -9.784 5.378 22.969 1.00 92.25 109 ALA A C 1
ATOM 839 O O . ALA A 1 109 ? -9.724 4.796 24.051 1.00 92.25 109 ALA A O 1
ATOM 840 N N . GLY A 1 110 ? -10.786 6.218 22.682 1.00 92.31 110 GLY A N 1
ATOM 841 C CA . GLY A 1 110 ? -11.914 6.441 23.591 1.00 92.31 110 GLY A CA 1
ATOM 842 C C . GLY A 1 110 ? -12.802 5.203 23.765 1.00 92.31 110 GLY A C 1
ATOM 843 O O . GLY A 1 110 ? -13.220 4.897 24.881 1.00 92.31 110 GLY A O 1
ATOM 844 N N . LEU A 1 111 ? -13.067 4.469 22.680 1.00 95.25 111 LEU A N 1
ATOM 845 C CA . LEU A 1 111 ? -13.847 3.231 22.719 1.00 95.25 111 LEU A CA 1
ATOM 846 C C . LEU A 1 111 ? -13.122 2.124 23.501 1.00 95.25 111 LEU A C 1
ATOM 848 O O . LEU A 1 111 ? -13.745 1.441 24.311 1.00 95.25 111 LEU A O 1
ATOM 852 N N . ASP A 1 112 ? -11.810 1.993 23.310 1.00 94.19 112 ASP A N 1
ATOM 853 C CA . ASP A 1 112 ? -10.953 1.053 24.032 1.00 94.19 112 ASP A CA 1
ATOM 854 C C . ASP A 1 112 ? -10.930 1.368 25.533 1.00 94.19 112 ASP A C 1
ATOM 856 O O . ASP A 1 112 ? -11.081 0.467 26.358 1.00 94.19 112 ASP A O 1
ATOM 860 N N . ALA A 1 113 ? -10.831 2.648 25.909 1.00 93.25 113 ALA A N 1
ATOM 861 C CA . ALA A 1 113 ? -10.914 3.067 27.307 1.00 93.25 113 ALA A CA 1
ATOM 862 C C . ALA A 1 113 ? -12.272 2.707 27.937 1.00 93.25 113 ALA A C 1
ATOM 864 O O . ALA A 1 113 ? -12.316 2.144 29.032 1.00 93.25 113 ALA A O 1
ATOM 865 N N . LEU A 1 114 ? -13.380 2.971 27.235 1.00 93.38 114 LEU A N 1
ATOM 866 C CA . LEU A 1 114 ? -14.723 2.591 27.688 1.00 93.38 114 LEU A CA 1
ATOM 867 C C . LEU A 1 114 ? -14.874 1.070 27.827 1.00 93.38 114 LEU A C 1
ATOM 869 O O . LEU A 1 114 ? -15.443 0.600 28.810 1.00 93.38 114 LEU A O 1
ATOM 873 N N . LYS A 1 115 ? -14.335 0.295 26.880 1.00 90.94 115 LYS A N 1
ATOM 874 C CA . LYS A 1 115 ? -14.344 -1.173 26.921 1.00 90.94 115 LYS A CA 1
ATOM 875 C C . LYS A 1 115 ? -13.553 -1.715 28.111 1.00 90.94 115 LYS A C 1
ATOM 877 O O . LYS A 1 115 ? -14.016 -2.646 28.771 1.00 90.94 115 LYS A O 1
ATOM 882 N N . ASN A 1 116 ? -12.396 -1.126 28.406 1.00 90.38 116 ASN A N 1
ATOM 883 C CA . ASN A 1 116 ? -11.577 -1.513 29.552 1.00 90.38 116 ASN A CA 1
ATOM 884 C C . ASN A 1 116 ? -12.305 -1.225 30.871 1.00 90.38 116 ASN A C 1
ATOM 886 O O . ASN A 1 116 ? -12.379 -2.109 31.717 1.00 90.38 116 ASN A O 1
ATOM 890 N N . MET A 1 117 ? -12.930 -0.050 31.013 1.00 90.44 117 MET A N 1
ATOM 891 C CA . MET A 1 117 ? -13.732 0.278 32.203 1.00 90.44 117 MET A CA 1
ATOM 892 C C . MET A 1 117 ? -14.956 -0.632 32.354 1.00 90.44 117 MET A C 1
ATOM 894 O O . MET A 1 117 ? -15.269 -1.074 33.456 1.00 90.44 117 MET A O 1
ATOM 898 N N . ALA A 1 118 ? -15.640 -0.953 31.252 1.00 84.94 118 ALA A N 1
ATOM 899 C CA . ALA A 1 118 ? -16.760 -1.890 31.279 1.00 84.94 118 ALA A CA 1
ATOM 900 C C . ALA A 1 118 ? -16.322 -3.300 31.717 1.00 84.94 118 ALA A C 1
ATOM 902 O O . ALA A 1 118 ? -17.039 -3.963 32.466 1.00 84.94 118 ALA A O 1
ATOM 903 N N . SER A 1 119 ? -15.140 -3.742 31.275 1.00 84.69 119 SER A N 1
ATOM 904 C CA . SER A 1 119 ? -14.564 -5.039 31.652 1.00 84.69 119 SER A CA 1
ATOM 905 C C . SER A 1 119 ? -14.181 -5.079 33.134 1.00 84.69 119 SER A C 1
ATOM 907 O O . SER A 1 119 ? -14.593 -5.996 33.836 1.00 84.69 119 SER A O 1
ATOM 909 N N . ASP A 1 120 ? -13.494 -4.045 33.626 1.00 82.88 120 ASP A N 1
ATOM 910 C CA . ASP A 1 120 ? -13.100 -3.903 35.036 1.00 82.88 120 ASP A CA 1
ATOM 911 C C . ASP A 1 120 ? -14.317 -3.937 35.977 1.00 82.88 120 ASP A C 1
ATOM 913 O O . ASP A 1 120 ? -14.358 -4.670 36.968 1.00 82.88 120 ASP A O 1
ATOM 917 N N . MET A 1 121 ? -15.390 -3.230 35.603 1.00 75.25 121 MET A N 1
ATOM 918 C CA . MET A 1 121 ? -16.634 -3.271 36.363 1.00 75.25 121 MET A CA 1
ATOM 919 C C . MET A 1 121 ? -17.241 -4.676 36.385 1.00 75.25 121 MET A C 1
ATOM 921 O O . MET A 1 121 ? -17.659 -5.118 37.451 1.00 75.25 121 MET A O 1
ATOM 925 N N . ASN A 1 122 ? -17.268 -5.393 35.260 1.00 65.19 122 ASN A N 1
ATOM 926 C CA . ASN A 1 122 ? -17.816 -6.751 35.174 1.00 65.19 122 ASN A CA 1
ATOM 927 C C . ASN A 1 122 ? -17.060 -7.769 36.059 1.00 65.19 122 ASN A C 1
ATOM 929 O O . ASN A 1 122 ? -17.665 -8.702 36.592 1.00 65.19 122 ASN A O 1
ATOM 933 N N . GLU A 1 123 ? -15.762 -7.566 36.285 1.00 63.62 123 GLU A N 1
ATOM 934 C CA . GLU A 1 123 ? -14.958 -8.403 37.185 1.00 63.62 123 GLU A CA 1
ATOM 935 C C . GLU A 1 123 ? -15.313 -8.181 38.671 1.00 63.62 123 GLU A C 1
ATOM 937 O O . GLU A 1 123 ? -15.268 -9.118 39.468 1.00 63.62 123 GLU A O 1
ATOM 942 N N . SER A 1 124 ? -15.778 -6.985 39.053 1.00 55.97 124 SER A N 1
ATOM 943 C CA . SER A 1 124 ? -16.065 -6.637 40.458 1.00 55.97 124 SER A CA 1
ATOM 944 C C . SER A 1 124 ? -17.361 -7.228 41.047 1.00 55.97 124 SER A C 1
ATOM 946 O O . SER A 1 124 ? -17.473 -7.370 42.268 1.00 55.97 124 SER A O 1
ATOM 948 N N . TRP A 1 125 ? -18.336 -7.611 40.213 1.00 56.00 125 TRP A N 1
ATOM 949 C CA . TRP A 1 125 ? -19.616 -8.182 40.674 1.00 56.00 125 TRP A CA 1
ATOM 950 C C . TRP A 1 125 ? -19.614 -9.715 40.732 1.00 56.00 125 TRP A C 1
ATOM 952 O O . TRP A 1 125 ? -20.493 -10.299 41.363 1.00 56.00 125 TRP A O 1
ATOM 962 N N . THR A 1 126 ? -18.618 -10.371 40.129 1.00 53.38 126 THR A N 1
ATOM 963 C CA . THR A 1 126 ? -18.549 -11.843 40.052 1.00 53.38 126 THR A CA 1
ATOM 964 C C . THR A 1 126 ? -17.858 -12.473 41.274 1.00 53.38 126 THR A C 1
ATOM 966 O O . THR A 1 126 ? -18.151 -13.611 41.624 1.00 53.38 126 THR A O 1
ATOM 969 N N . VAL A 1 127 ? -17.006 -11.736 41.998 1.00 56.56 127 VAL A N 1
ATOM 970 C CA . VAL A 1 127 ? -16.230 -12.275 43.144 1.00 56.56 127 VAL A CA 1
ATOM 971 C C . VAL A 1 127 ? -16.966 -12.151 44.492 1.00 56.56 127 VAL A C 1
ATOM 973 O O . VAL A 1 127 ? -16.488 -12.635 45.509 1.00 56.56 127 VAL A O 1
ATOM 976 N N . LYS A 1 128 ? -18.147 -11.517 44.535 1.00 54.16 128 LYS A N 1
ATOM 977 C CA . LYS A 1 128 ? -18.916 -11.298 45.781 1.00 54.16 128 LYS A CA 1
ATOM 978 C C . LYS A 1 128 ? -20.047 -12.301 46.043 1.00 54.16 128 LYS A C 1
ATOM 980 O O . LYS A 1 128 ? -20.733 -12.161 47.052 1.00 54.16 128 LYS A O 1
ATOM 985 N N . PHE A 1 129 ? -20.243 -13.290 45.169 1.00 50.66 129 PHE A N 1
ATOM 986 C CA . PHE A 1 129 ? -21.314 -14.294 45.287 1.00 50.66 129 PHE A CA 1
ATOM 987 C C . PHE A 1 129 ? -20.817 -15.752 45.335 1.00 50.66 129 PHE A C 1
ATOM 989 O O . PHE A 1 129 ? -21.612 -16.667 45.123 1.00 50.66 129 PHE A O 1
ATOM 996 N N . LEU A 1 130 ? -19.536 -15.973 45.652 1.00 51.25 130 LEU A N 1
ATOM 997 C CA . LEU A 1 130 ? -19.022 -17.269 46.114 1.00 51.25 130 LEU A CA 1
ATOM 998 C C . LEU A 1 130 ? -18.497 -17.162 47.545 1.00 51.25 130 LEU A C 1
ATOM 1000 O O . LEU A 1 130 ? -17.854 -16.134 47.851 1.00 51.25 130 LEU A O 1
#

pLDDT: mean 71.59, std 16.59, range [41.59, 96.81]

Organism: Brassica napus (NCBI:txid3708)

Secondary structure (DSSP, 8-state):
--------------------------PPPP----TT--HHHHHHHHHHHHHHHHHHHTS--S-----S---SS-----------GGGG---HHHHHHHHHHHHHHHHHHHHHHHHHHHHHHHHHHHTT--

Mean predicted aligned error: 22.91 Å

Sequence (130 aa):
MSALASPSETIDDSVGHHGVSSVFSVRRNPKHDVKGLTTEELAARNDLVLALPARIEAIPDGTAGGPKSTSAWAPSTMSHGRFDDDYFQESHESSQFRHEFEMRKIKQAGLDALKNMASDMNESWTVKFL

Foldseek 3Di:
DDDDDDDDDDDPPPPPPPPPPVPPDDDDDPPDPPPPDDPVNVVVVVVCVVCVVVVVVPDPPDDDDDPDDPPVDDPPPPPPDPPPPVVDDCDPVNVVVVVVVVVVVVVVVVVVVVVVVVVVVVVVVPVPPD

Solvent-accessible surface area (backbone atoms only — not comparable to full-atom values): 8932 Å² total; per-residue (Å²): 134,86,85,89,82,78,87,80,82,80,79,81,83,74,79,75,78,76,73,82,76,78,72,82,77,81,75,84,70,80,89,68,88,58,85,94,65,52,72,67,58,54,47,52,51,51,52,52,61,68,48,45,61,62,57,58,71,67,55,75,93,77,87,76,95,68,86,92,78,78,56,98,70,64,80,72,78,72,67,88,62,74,79,54,83,70,79,67,70,81,46,76,68,55,55,50,53,53,53,53,51,54,53,49,50,55,52,47,54,54,51,52,52,52,51,51,53,54,49,56,54,60,58,67,69,63,70,76,79,113